Protein AF-I3N1M5-F1 (afdb_monomer_lite)

InterPro domains:
  IPR038935 Uncharacterized protein C5orf52 [PF17666] (18-156)
  IPR038935 Uncharacterized protein C5orf52 [PTHR35666] (17-158)

Radius of gyration: 42.89 Å; chains: 1; bounding box: 91×59×120 Å

pLDDT: mean 70.36, std 23.84, range [30.25, 98.75]

Sequence (159 aa):
MVSIPASFPSSVEDETARPTRPSVTWDLDLYKDYKSSSKATASSGHGDRQETGHGVQPKVYFLRPRTSQPSVFFSLMDSSEAALSKFLPKSHLSRVIIRDNLSVQRIYETEVKASDKTKKKMSHLYDHLKKKFLTDQLRKLGRWRQESMNIQQYLDKIR

Secondary structure (DSSP, 8-state):
--PPP---------S---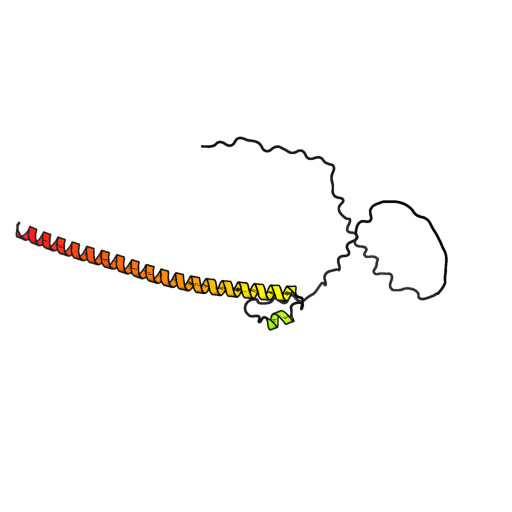--PPP-----GGGS-SSS-------------------------PPPP-S--------TTS--HHHHHHHS---HHHHHHHHHHHHHHHHHHHHHHHHHHHHHHHHHHHHHHHHHHHHHHHHHHHHHHHHHHHHHHHHHHH-

Foldseek 3Di:
DDDDDDDDDDDDDDDDDDDDDPDDDDPPPPPPPPDDDDDDDDDDDDDDDDDDDDDPDDDDDDDDPPDDDPPDPDPPPDDDPVRVCVVDPVDPVVVVVVVVVVVVVVVVVVVVVVVVVVVVVVVVVVVVVVVVVVVVVVVVVVVVVVVVVVVVVVVVVVD

Organism: Ictidomys tridecemlineatus (NCBI:txid43179)

Structure (mmCIF, N/CA/C/O backbone):
data_AF-I3N1M5-F1
#
_entry.id   AF-I3N1M5-F1
#
loop_
_atom_site.group_PDB
_atom_site.id
_atom_site.type_symbol
_atom_site.label_atom_id
_atom_site.label_alt_id
_atom_site.label_comp_id
_atom_site.label_asym_id
_atom_site.label_entity_id
_atom_site.label_seq_id
_atom_site.pdbx_PDB_ins_code
_atom_site.Cartn_x
_atom_site.Cartn_y
_atom_site.Cartn_z
_atom_site.occupancy
_atom_site.B_iso_or_equiv
_atom_site.auth_seq_id
_atom_site.auth_comp_id
_atom_site.auth_asym_id
_atom_site.auth_atom_id
_atom_site.pdbx_PDB_model_num
ATOM 1 N N . MET A 1 1 ? 12.509 42.302 10.930 1.00 41.56 1 MET A N 1
ATOM 2 C CA . MET A 1 1 ? 13.035 42.431 12.305 1.00 41.56 1 MET A CA 1
ATOM 3 C C . MET A 1 1 ? 12.011 43.207 13.105 1.00 41.56 1 MET A C 1
ATOM 5 O O . MET A 1 1 ? 11.816 44.379 12.822 1.00 41.56 1 MET A O 1
ATOM 9 N N . VAL A 1 2 ? 11.290 42.538 14.001 1.00 39.41 2 VAL A N 1
ATOM 10 C CA . VAL A 1 2 ? 10.304 43.175 14.883 1.00 39.41 2 VAL A CA 1
ATOM 11 C C . VAL A 1 2 ? 10.828 43.014 16.303 1.00 39.41 2 VAL A C 1
ATOM 13 O O . VAL A 1 2 ? 10.936 41.896 16.799 1.00 39.41 2 VAL A O 1
ATOM 16 N N . SER A 1 3 ? 11.229 44.135 16.897 1.00 37.72 3 SER A N 1
ATOM 17 C CA . SER A 1 3 ? 11.642 44.248 18.293 1.00 37.72 3 SER A CA 1
ATOM 18 C C . SER A 1 3 ? 10.399 44.345 19.174 1.00 37.72 3 SER A C 1
ATOM 20 O O . SER A 1 3 ? 9.538 45.184 18.925 1.00 37.72 3 SER A O 1
ATOM 22 N N . ILE A 1 4 ? 10.315 43.507 20.205 1.00 42.59 4 ILE A N 1
ATOM 23 C CA . ILE A 1 4 ? 9.280 43.569 21.244 1.00 42.59 4 ILE A CA 1
ATOM 24 C C . ILE A 1 4 ? 9.911 44.233 22.476 1.00 42.59 4 ILE A C 1
ATOM 26 O O . ILE A 1 4 ? 10.871 43.671 23.009 1.00 42.59 4 ILE A O 1
ATOM 30 N N . PRO A 1 5 ? 9.424 45.393 22.952 1.00 47.28 5 PRO A N 1
ATOM 31 C CA . PRO A 1 5 ? 9.839 45.929 24.235 1.00 47.28 5 PRO A CA 1
ATOM 32 C C . PRO A 1 5 ? 8.882 45.522 25.368 1.00 47.28 5 PRO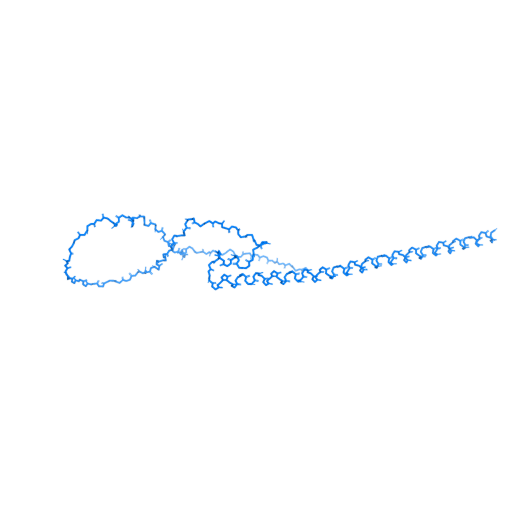 A C 1
ATOM 34 O O . PRO A 1 5 ? 7.678 45.728 25.291 1.00 47.28 5 PRO A O 1
ATOM 37 N N . ALA A 1 6 ? 9.516 45.015 26.426 1.00 36.69 6 ALA A N 1
ATOM 38 C CA . ALA A 1 6 ? 9.351 45.361 27.839 1.00 36.69 6 ALA A CA 1
ATOM 39 C C . ALA A 1 6 ? 8.071 45.028 28.640 1.00 36.69 6 ALA A C 1
ATOM 41 O O . ALA A 1 6 ? 6.942 45.343 28.286 1.00 36.69 6 ALA A O 1
ATOM 42 N N . SER A 1 7 ? 8.390 44.579 29.860 1.00 41.38 7 SER A N 1
ATOM 43 C CA . SER A 1 7 ? 7.702 44.797 31.136 1.00 41.38 7 SER A CA 1
ATOM 44 C C . SER A 1 7 ? 6.549 43.874 31.518 1.00 41.38 7 SER A C 1
ATOM 46 O O . SER A 1 7 ? 5.406 44.021 31.102 1.00 41.38 7 SER A O 1
ATOM 48 N N . PHE A 1 8 ? 6.873 42.989 32.463 1.00 42.59 8 PHE A N 1
ATOM 49 C CA . PHE A 1 8 ? 5.927 42.394 33.396 1.00 42.59 8 PHE A CA 1
ATOM 50 C C . PHE A 1 8 ? 5.457 43.459 34.400 1.00 42.59 8 PHE A C 1
ATOM 52 O O . PHE A 1 8 ? 6.303 44.068 35.060 1.00 42.59 8 PHE A O 1
ATOM 59 N N . PRO A 1 9 ? 4.145 43.679 34.576 1.00 41.94 9 PRO A N 1
ATOM 60 C CA . PRO A 1 9 ? 3.650 44.402 35.733 1.00 41.94 9 PRO A CA 1
ATOM 61 C C . PRO A 1 9 ? 3.662 43.486 36.966 1.00 41.94 9 PRO A C 1
ATOM 63 O O . PRO A 1 9 ? 3.021 42.438 37.007 1.00 41.94 9 PRO A O 1
ATOM 66 N N . SER A 1 10 ? 4.418 43.919 37.974 1.00 40.28 10 SER A N 1
ATOM 67 C CA . SER A 1 10 ? 4.340 43.473 39.365 1.00 40.28 10 SER A CA 1
ATOM 68 C C . SER A 1 10 ? 2.949 43.800 39.915 1.00 40.28 10 SER A C 1
ATOM 70 O O . SER A 1 10 ? 2.689 44.955 40.253 1.00 40.28 10 SER A O 1
ATOM 72 N N . SER A 1 11 ? 2.065 42.803 40.003 1.00 36.88 11 SER A N 1
ATOM 73 C CA . SER A 1 11 ? 0.787 42.952 40.705 1.00 36.88 11 SER A CA 1
ATOM 74 C C . SER A 1 11 ? 0.988 42.676 42.191 1.00 36.88 11 SER A C 1
ATOM 76 O O . SER A 1 11 ? 1.328 41.565 42.598 1.00 36.88 11 SER A O 1
ATOM 78 N N . VAL A 1 12 ? 0.821 43.731 42.981 1.00 43.78 12 VAL A N 1
ATOM 79 C CA . VAL A 1 12 ? 0.681 43.690 44.432 1.00 43.78 12 VAL A CA 1
ATOM 80 C C . VAL A 1 12 ? -0.773 43.309 44.698 1.00 43.78 12 VAL A C 1
ATOM 82 O O . VAL A 1 12 ? -1.658 44.118 44.444 1.00 43.78 12 VAL A O 1
ATOM 85 N N . GLU A 1 13 ? -1.031 42.093 45.176 1.00 40.38 13 GLU A N 1
ATOM 86 C CA . GLU A 1 13 ? -2.370 41.683 45.616 1.00 40.38 13 GLU A CA 1
ATOM 87 C C . GLU A 1 13 ? -2.354 41.343 47.110 1.00 40.38 13 GLU A C 1
ATOM 89 O O . GLU A 1 13 ? -1.957 40.264 47.543 1.00 40.38 13 GLU A O 1
ATOM 94 N N . ASP A 1 14 ? -2.683 42.385 47.871 1.00 36.66 14 ASP A N 1
ATOM 95 C CA . ASP A 1 14 ? -3.708 42.448 48.916 1.00 36.66 14 ASP A CA 1
ATOM 96 C C . ASP A 1 14 ? -3.917 41.209 49.816 1.00 36.66 14 ASP A C 1
ATOM 98 O O . ASP A 1 14 ? -4.587 40.227 49.479 1.00 36.66 14 ASP A O 1
ATOM 102 N N . GLU A 1 15 ? -3.388 41.299 51.039 1.00 41.00 15 GLU A N 1
ATOM 103 C CA . GLU A 1 15 ? -3.698 40.402 52.152 1.00 41.00 15 GLU A CA 1
ATOM 104 C C . GLU A 1 15 ? -5.126 40.650 52.676 1.00 41.00 15 GLU A C 1
ATOM 106 O O . GLU A 1 15 ? -5.298 41.263 53.723 1.00 41.00 15 GLU A O 1
ATOM 111 N N . THR A 1 16 ? -6.18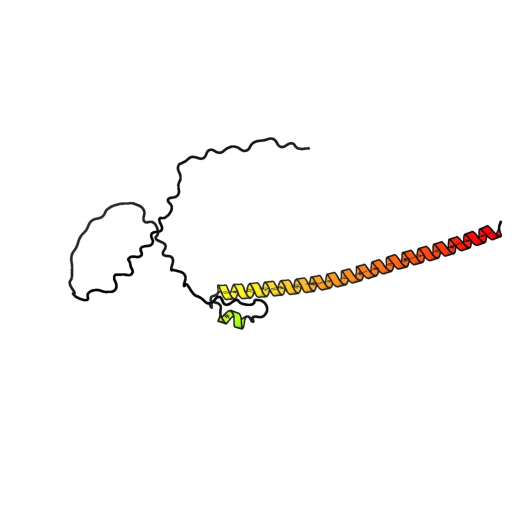6 40.187 52.005 1.00 47.41 16 THR A N 1
ATOM 112 C CA . THR A 1 16 ? -7.524 40.093 52.648 1.00 47.41 16 THR A CA 1
ATOM 113 C C . THR A 1 16 ? -8.506 39.137 51.956 1.00 47.41 16 THR A C 1
ATOM 115 O O . THR A 1 16 ? -9.677 39.440 51.774 1.00 47.41 16 THR A O 1
ATOM 118 N N . ALA A 1 17 ? -8.090 37.913 51.622 1.00 49.41 17 ALA A N 1
ATOM 119 C CA . ALA A 1 17 ? -9.047 36.842 51.302 1.00 49.41 17 ALA A CA 1
ATOM 120 C C . ALA A 1 17 ? -8.449 35.446 51.526 1.00 49.41 17 ALA A C 1
ATOM 122 O O . ALA A 1 17 ? -8.133 34.722 50.583 1.00 49.41 17 ALA A O 1
ATOM 123 N N . ARG A 1 18 ? -8.282 35.024 52.787 1.00 47.09 18 ARG A N 1
ATOM 124 C CA . ARG A 1 18 ? -7.987 33.610 53.074 1.00 47.09 18 ARG A CA 1
ATOM 125 C C . ARG A 1 18 ? -9.291 32.803 53.030 1.00 47.09 18 ARG A C 1
ATOM 127 O O . ARG A 1 18 ? -10.166 33.070 53.852 1.00 47.09 18 ARG A O 1
ATOM 134 N N . PRO A 1 19 ? -9.435 31.789 52.157 1.00 46.38 19 PRO A N 1
ATOM 135 C CA . PRO A 1 19 ? 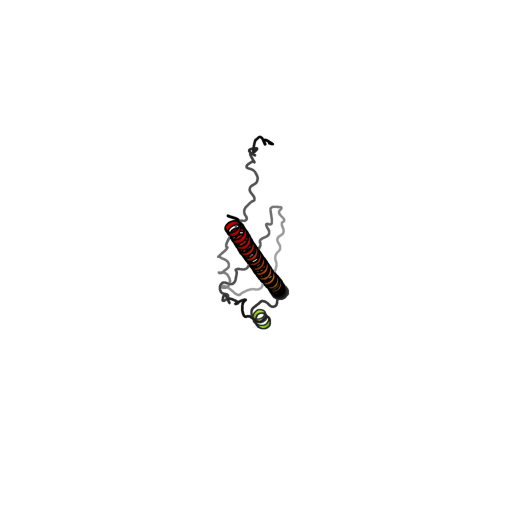-10.517 30.827 52.302 1.00 46.38 19 PRO A CA 1
ATOM 136 C C . PRO A 1 19 ? -10.326 30.067 53.621 1.00 46.38 19 PRO A C 1
ATOM 138 O O . PRO A 1 19 ? -9.266 29.487 53.876 1.00 46.38 19 PRO A O 1
ATOM 141 N N . THR A 1 20 ? -11.344 30.090 54.482 1.00 52.31 20 THR A N 1
ATOM 142 C CA . THR A 1 20 ? -11.359 29.349 55.746 1.00 52.31 20 THR A CA 1
ATOM 143 C C . THR A 1 20 ? -11.236 27.858 55.444 1.00 52.31 20 THR A C 1
ATOM 145 O O . THR A 1 20 ? -12.167 27.221 54.951 1.00 52.31 20 THR A O 1
ATOM 148 N N . ARG A 1 21 ? -10.052 27.301 55.704 1.00 48.22 21 ARG A N 1
ATOM 149 C CA . ARG A 1 21 ? -9.763 25.874 55.552 1.00 48.22 21 ARG A CA 1
ATOM 150 C C . ARG A 1 21 ? -10.740 25.090 56.442 1.00 48.22 21 ARG A C 1
ATOM 152 O O . ARG A 1 21 ? -10.769 25.364 57.642 1.00 48.22 21 ARG A O 1
ATOM 159 N N . PRO A 1 22 ? -11.530 24.138 55.913 1.00 51.28 22 PRO A N 1
ATOM 160 C CA . PRO A 1 22 ? -12.377 23.307 56.756 1.00 51.28 22 PRO A CA 1
ATOM 161 C C . PRO A 1 22 ? -11.482 22.520 57.717 1.00 51.28 22 PRO A C 1
ATOM 163 O O . PRO A 1 22 ? -10.556 21.820 57.296 1.00 51.28 22 PRO A O 1
ATOM 166 N N . SER A 1 23 ? -11.718 22.688 59.015 1.00 47.25 23 SER A N 1
ATOM 167 C CA . SER A 1 23 ? -11.049 21.924 60.059 1.00 47.25 23 SER A CA 1
ATOM 168 C C . SER A 1 23 ? -11.527 20.475 59.980 1.00 47.25 23 SER A C 1
ATOM 170 O O . SER A 1 23 ? -12.704 20.169 60.146 1.00 47.25 23 SER A O 1
ATOM 172 N N . VAL A 1 24 ? -10.601 19.566 59.680 1.00 46.50 24 VAL A N 1
ATOM 173 C CA . VAL A 1 24 ? -10.854 18.124 59.708 1.00 46.50 24 VAL A CA 1
ATOM 174 C C . VAL A 1 24 ? -10.589 17.651 61.131 1.00 46.50 24 VAL A C 1
ATOM 176 O O . VAL A 1 24 ? -9.433 17.509 61.528 1.00 46.50 24 VAL A O 1
ATOM 179 N N . THR A 1 25 ? -11.646 17.441 61.912 1.00 51.88 25 THR A N 1
ATOM 180 C CA . THR A 1 25 ? -11.553 16.803 63.228 1.00 51.88 25 THR A CA 1
ATOM 181 C C . THR A 1 25 ? -11.867 15.316 63.099 1.00 51.88 25 THR A C 1
ATOM 183 O O . THR A 1 25 ? -12.902 14.920 62.562 1.00 51.88 25 THR A O 1
ATOM 186 N N . TRP A 1 26 ? -10.943 14.479 63.568 1.00 50.62 26 TRP A N 1
ATOM 187 C CA . TRP A 1 26 ? -11.158 13.046 63.729 1.00 50.62 26 TRP A CA 1
ATOM 188 C C . TRP A 1 26 ? -11.667 12.808 65.151 1.00 50.62 26 TRP A C 1
ATOM 190 O O . TRP A 1 26 ? -10.860 12.687 66.068 1.00 50.62 26 TRP A O 1
ATOM 200 N N . ASP A 1 27 ? -12.984 12.759 65.347 1.00 51.41 27 ASP A N 1
ATOM 201 C CA . ASP A 1 27 ? -13.537 12.342 66.640 1.00 51.41 27 ASP A CA 1
ATOM 202 C C . ASP A 1 27 ? -13.376 10.822 66.776 1.00 51.41 27 ASP A C 1
ATOM 204 O O . ASP A 1 27 ? -14.122 10.032 66.193 1.00 51.41 27 ASP A O 1
ATOM 208 N N . LEU A 1 28 ? -12.344 10.412 67.516 1.00 51.91 28 LEU A N 1
ATOM 209 C CA . LEU A 1 28 ? -12.041 9.012 67.835 1.00 51.91 28 LEU A CA 1
ATOM 210 C C . LEU A 1 28 ? -12.894 8.467 68.998 1.00 51.91 28 LEU A C 1
ATOM 212 O O . LEU A 1 28 ? -12.831 7.272 69.290 1.00 51.91 28 LEU A O 1
ATOM 216 N N . ASP A 1 29 ? -13.727 9.302 69.623 1.00 50.38 29 ASP A N 1
ATOM 217 C CA . ASP A 1 29 ? -14.430 8.962 70.868 1.00 50.38 29 ASP A CA 1
ATOM 218 C C . ASP A 1 29 ? -15.797 8.285 70.674 1.00 50.38 29 ASP A C 1
ATOM 220 O O . ASP A 1 29 ? -16.354 7.732 71.620 1.00 50.38 29 ASP A O 1
ATOM 224 N N . LEU A 1 30 ? -16.314 8.182 69.442 1.00 48.62 30 LEU A N 1
ATOM 225 C CA . LEU A 1 30 ? -17.603 7.514 69.182 1.00 48.62 30 LEU A CA 1
ATOM 226 C C . LEU A 1 30 ? -17.573 5.975 69.291 1.00 48.62 30 LEU A C 1
ATOM 228 O O . LEU A 1 30 ? -18.592 5.318 69.081 1.00 48.62 30 LEU A O 1
ATOM 232 N N . TYR A 1 31 ? -16.429 5.371 69.624 1.00 45.75 31 TYR A N 1
ATOM 233 C CA . TYR A 1 31 ? -16.304 3.913 69.749 1.00 45.75 31 TYR A CA 1
ATOM 234 C C . TYR A 1 31 ? -16.681 3.369 71.143 1.00 45.75 31 TYR A C 1
ATOM 236 O O . TYR A 1 31 ? -16.697 2.153 71.336 1.00 45.75 31 TYR A O 1
ATOM 244 N N . LYS A 1 32 ? -16.979 4.219 72.135 1.00 44.00 32 LYS A N 1
ATOM 245 C CA . LYS A 1 32 ? -17.125 3.779 73.539 1.00 44.00 32 LYS A CA 1
ATOM 246 C C . LYS A 1 32 ? -18.559 3.633 74.066 1.00 44.00 32 LYS A C 1
ATOM 248 O O . LYS A 1 32 ? -18.717 2.991 75.101 1.00 44.00 32 LYS A O 1
ATOM 253 N N . ASP A 1 33 ? -19.593 4.071 73.347 1.00 44.84 33 ASP A N 1
ATOM 254 C CA . ASP A 1 33 ? -20.950 4.155 73.927 1.00 44.84 33 ASP A CA 1
ATOM 255 C C . ASP A 1 33 ? -21.908 2.994 73.609 1.00 44.84 33 ASP A C 1
ATOM 257 O O . ASP A 1 33 ? -23.086 3.048 73.949 1.00 44.84 33 ASP A O 1
ATOM 261 N N . TYR A 1 34 ? -21.435 1.875 73.051 1.00 44.69 34 TYR A N 1
ATOM 262 C CA . TYR A 1 34 ? -22.282 0.681 72.877 1.00 44.69 34 TYR A CA 1
ATOM 263 C C . TYR A 1 34 ? -22.167 -0.322 74.035 1.00 44.69 34 TYR A C 1
ATOM 265 O O . TYR A 1 34 ? -22.236 -1.530 73.820 1.00 44.69 34 TYR A O 1
ATOM 273 N N . LYS A 1 35 ? -21.966 0.119 75.284 1.00 43.72 35 LYS A N 1
ATOM 274 C CA . LYS A 1 35 ? -22.021 -0.832 76.408 1.00 43.72 35 LYS A CA 1
ATOM 275 C C . LYS A 1 35 ? -22.309 -0.209 77.776 1.00 43.72 35 LYS A C 1
ATOM 277 O O . LYS A 1 35 ? -21.488 -0.320 78.676 1.00 43.72 35 LYS A O 1
ATOM 282 N N . SER A 1 36 ? -23.500 0.359 77.979 1.00 37.00 36 SER A N 1
ATOM 283 C CA . SER A 1 36 ? -24.116 0.334 79.316 1.00 37.00 36 SER A CA 1
ATOM 284 C C . SER A 1 36 ? -25.613 0.661 79.317 1.00 37.00 36 SER A C 1
ATOM 286 O O . SER A 1 36 ? -26.042 1.670 78.775 1.00 37.00 36 SER A O 1
ATOM 288 N N . SER A 1 37 ? -26.357 -0.177 80.040 1.00 35.22 37 SER A N 1
ATOM 289 C CA . SER A 1 37 ? -27.634 0.101 80.708 1.00 35.22 37 SER A CA 1
ATOM 290 C C . SER A 1 37 ? -28.926 0.193 79.882 1.00 35.22 37 SER A C 1
ATOM 292 O O . SER A 1 37 ? -29.420 1.248 79.498 1.00 35.22 37 SER A O 1
ATOM 294 N N . SER A 1 38 ? -29.566 -0.966 79.749 1.00 41.94 38 SER A N 1
ATOM 295 C CA . SER A 1 38 ? -31.019 -1.113 79.685 1.00 41.94 38 SER A CA 1
ATOM 296 C C . SER A 1 38 ? -31.679 -0.637 80.990 1.00 41.94 38 SER A C 1
ATOM 298 O O . SER A 1 38 ? -31.374 -1.233 82.024 1.00 41.94 38 SER A O 1
ATOM 300 N N . LYS A 1 39 ? -32.602 0.345 80.943 1.00 37.44 39 LYS A N 1
ATOM 301 C CA . LYS A 1 39 ? -33.918 0.367 81.643 1.00 37.44 39 LYS A CA 1
ATOM 302 C C . LYS A 1 39 ? -34.611 1.748 81.566 1.00 37.44 39 LYS A C 1
ATOM 304 O O . LYS A 1 39 ? -33.976 2.768 81.785 1.00 37.44 39 LYS A O 1
ATOM 309 N N . ALA A 1 40 ? -35.941 1.683 81.412 1.00 31.56 40 ALA A N 1
ATOM 310 C CA . ALA A 1 40 ? -36.998 2.644 81.778 1.00 31.56 40 ALA A CA 1
ATOM 311 C C . ALA A 1 40 ? -37.614 3.547 80.685 1.00 31.56 40 ALA A C 1
ATOM 313 O O . ALA A 1 40 ? -37.064 4.554 80.257 1.00 31.56 40 ALA A O 1
ATOM 314 N N . THR A 1 41 ? -38.853 3.185 80.348 1.00 36.69 41 THR A N 1
ATOM 315 C CA . THR A 1 41 ? -39.973 4.015 79.886 1.00 36.69 41 THR A CA 1
ATOM 316 C C . THR A 1 41 ? -40.205 5.239 80.782 1.00 36.69 41 THR A C 1
ATOM 318 O O . THR A 1 41 ? -40.323 5.054 81.990 1.00 36.69 41 THR A O 1
ATOM 321 N N . ALA A 1 42 ? -40.377 6.439 80.211 1.00 30.25 42 ALA A N 1
ATOM 322 C CA . ALA A 1 42 ? -41.300 7.481 80.691 1.00 30.25 42 ALA A CA 1
ATOM 323 C C . ALA A 1 42 ? -41.326 8.698 79.744 1.00 30.25 42 ALA A C 1
ATOM 325 O O . ALA A 1 42 ? -40.387 8.985 79.013 1.00 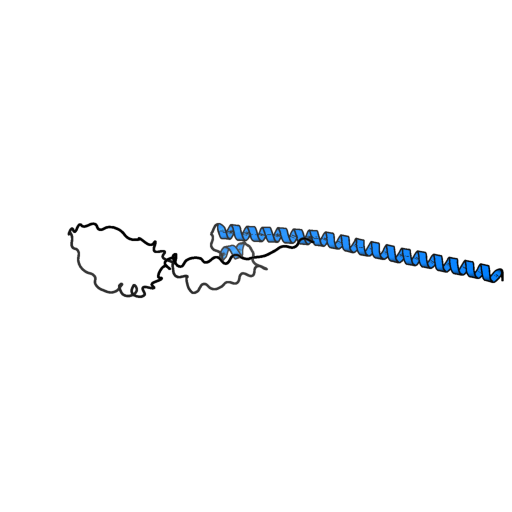30.25 42 ALA A O 1
ATOM 326 N N . SER A 1 43 ? -42.468 9.368 79.774 1.00 33.81 43 SER A N 1
ATOM 327 C CA . SER A 1 43 ? -43.003 10.426 78.923 1.00 33.81 43 SER A CA 1
ATOM 328 C C . SER A 1 43 ? -42.571 11.863 79.263 1.00 33.81 43 SER A C 1
ATOM 330 O O . SER A 1 43 ? -42.314 12.154 80.423 1.00 33.81 43 SER A O 1
ATOM 332 N N . SER A 1 44 ? -42.776 12.757 78.280 1.00 34.66 44 SER A N 1
ATOM 333 C CA . SER A 1 44 ? -43.251 14.158 78.390 1.00 34.66 44 SER A CA 1
ATOM 334 C C . SER A 1 44 ? -42.334 15.246 78.976 1.00 34.66 44 SER A C 1
ATOM 336 O O . SER A 1 44 ? -41.875 15.144 80.107 1.00 34.66 44 SER A O 1
ATOM 338 N N . GLY A 1 45 ? -42.226 16.380 78.262 1.00 30.52 45 GLY A N 1
ATOM 339 C CA . GLY A 1 45 ? -41.884 17.677 78.864 1.00 30.52 45 GLY A CA 1
ATOM 340 C C . GLY A 1 45 ? -41.252 18.713 77.926 1.00 30.52 45 GLY A C 1
ATOM 341 O O . GLY A 1 45 ? -40.113 18.556 77.519 1.00 30.52 45 GLY A O 1
ATOM 342 N N . HIS A 1 46 ? -42.009 19.771 77.629 1.00 37.69 46 HIS A N 1
ATOM 343 C CA . HIS A 1 46 ? -41.728 20.961 76.808 1.00 37.69 46 HIS A CA 1
ATOM 344 C C . HIS A 1 46 ? -40.446 21.770 77.110 1.00 37.69 46 HIS A C 1
ATOM 346 O O . HIS A 1 46 ? -39.990 21.821 78.248 1.00 37.69 46 HIS A O 1
ATOM 352 N N . GLY A 1 47 ? -39.984 22.550 76.117 1.00 30.95 47 GLY A N 1
ATOM 353 C CA . GLY A 1 47 ? -39.083 23.693 76.321 1.00 30.95 47 GLY A CA 1
ATOM 354 C C . GLY A 1 47 ? -38.715 24.439 75.031 1.00 30.95 47 GLY A C 1
ATOM 355 O O . GLY A 1 47 ? -37.808 24.031 74.320 1.00 30.95 47 GLY A O 1
ATOM 356 N N . ASP A 1 48 ? -39.456 25.509 74.751 1.00 44.78 48 ASP A N 1
ATOM 357 C CA . ASP A 1 48 ? -39.282 26.521 73.697 1.00 44.78 48 ASP A CA 1
ATOM 358 C C . ASP A 1 48 ? -37.963 27.324 73.818 1.00 44.78 48 ASP A C 1
ATOM 360 O O . ASP A 1 48 ? -37.456 27.459 74.934 1.00 44.78 48 ASP A O 1
ATOM 364 N N . ARG A 1 49 ? -37.464 27.868 72.683 1.00 34.78 49 ARG A N 1
ATOM 365 C CA . ARG A 1 49 ? -36.748 29.165 72.511 1.00 34.78 49 ARG A CA 1
ATOM 366 C C . ARG A 1 49 ? -35.771 29.172 71.312 1.00 34.78 49 ARG A C 1
ATOM 368 O O . ARG A 1 49 ? -34.746 28.496 71.312 1.00 34.78 49 ARG A O 1
ATOM 375 N N . GLN A 1 50 ? -36.098 29.985 70.301 1.00 48.31 50 GLN A N 1
ATOM 376 C CA . GLN A 1 50 ? -35.271 30.340 69.129 1.00 48.31 50 GLN A CA 1
ATOM 377 C C . GLN A 1 50 ? -33.982 31.081 69.523 1.00 48.31 50 GLN A C 1
ATOM 379 O O . GLN A 1 50 ? -34.064 31.926 70.405 1.00 48.31 50 GLN A O 1
ATOM 384 N N . GLU A 1 51 ? -32.870 30.893 68.789 1.00 33.72 51 GLU A N 1
ATOM 385 C CA . GLU A 1 51 ? -31.895 31.967 68.509 1.00 33.72 51 GLU A CA 1
ATOM 386 C C . GLU A 1 51 ? -31.148 31.792 67.165 1.00 33.72 51 GLU A C 1
ATOM 388 O O . GLU A 1 51 ? -30.975 30.703 66.621 1.00 33.72 51 GLU A O 1
ATOM 393 N N . THR A 1 52 ? -30.778 32.955 66.640 1.00 38.25 52 THR A N 1
ATOM 394 C CA . THR A 1 52 ? -30.375 33.383 65.299 1.00 38.25 52 THR A CA 1
ATOM 395 C C . THR A 1 52 ? -28.923 33.064 64.902 1.00 38.25 52 THR A C 1
ATOM 397 O O . THR A 1 52 ? -27.996 33.380 65.636 1.00 38.25 52 THR A O 1
ATOM 400 N N . GLY A 1 53 ? -28.726 32.639 63.645 1.00 43.75 53 GLY A N 1
ATOM 401 C CA . GLY A 1 53 ? -27.553 32.980 62.820 1.00 43.75 53 GLY A CA 1
ATOM 402 C C . GLY A 1 53 ? -26.251 32.186 63.024 1.00 43.75 53 GLY A C 1
ATOM 403 O O . GLY A 1 53 ? -25.922 31.769 64.124 1.00 43.75 53 GLY A O 1
ATOM 404 N N . HIS A 1 54 ? -25.460 32.128 61.942 1.00 44.59 54 HIS A N 1
ATOM 405 C CA . HIS A 1 54 ? -24.075 31.628 61.794 1.00 44.59 54 HIS A CA 1
ATOM 406 C C . HIS A 1 54 ? -23.915 30.189 61.256 1.00 44.59 54 HIS A C 1
ATOM 408 O O . HIS A 1 54 ? -23.793 29.215 61.986 1.00 44.59 54 HIS A O 1
ATOM 414 N N . GLY A 1 55 ? -23.829 30.100 59.920 1.00 48.97 55 GLY A N 1
ATOM 415 C CA . GLY A 1 55 ? -22.907 29.203 59.209 1.00 48.97 55 GLY A CA 1
ATOM 416 C C . GLY A 1 55 ? -23.063 27.698 59.428 1.00 48.97 55 GLY A C 1
ATOM 417 O O . GLY A 1 55 ? -22.168 27.063 59.977 1.00 48.97 55 GLY A O 1
ATOM 418 N N . VAL A 1 56 ? -24.133 27.090 58.906 1.00 60.50 56 VAL A N 1
ATOM 419 C CA . VAL A 1 56 ? -24.205 25.623 58.792 1.00 60.50 56 VAL A CA 1
ATOM 420 C C . VAL A 1 56 ? -23.278 25.177 57.660 1.00 60.50 56 VAL A C 1
ATOM 422 O O . VAL A 1 56 ? -23.649 25.166 56.488 1.00 60.50 56 VAL A O 1
ATOM 425 N N . GLN A 1 57 ? -22.035 24.847 58.004 1.00 58.88 57 GLN A N 1
ATOM 426 C CA . GLN A 1 57 ? -21.091 24.261 57.059 1.00 58.88 57 GLN A CA 1
ATOM 427 C C . GLN A 1 57 ? -21.558 22.833 56.711 1.00 58.88 57 GLN A C 1
ATOM 429 O O . GLN A 1 57 ? -21.801 22.039 57.626 1.00 58.88 57 GLN A O 1
ATOM 434 N N . PRO A 1 58 ? -21.701 22.465 55.423 1.00 63.12 58 PRO A N 1
ATOM 435 C CA . PRO A 1 58 ? -22.100 21.115 55.045 1.00 63.12 58 PRO A CA 1
ATOM 436 C C . PRO A 1 58 ? -21.027 20.117 55.490 1.00 63.12 58 PRO A C 1
ATOM 438 O O . PRO A 1 58 ? -19.894 20.130 55.007 1.00 63.12 58 PRO A O 1
ATOM 441 N N . LYS A 1 59 ? -21.387 19.246 56.435 1.00 71.44 59 LYS A N 1
ATOM 442 C CA . LYS A 1 59 ? -20.502 18.200 56.951 1.00 71.44 59 LYS A CA 1
ATOM 443 C C . LYS A 1 59 ? -20.564 17.005 55.996 1.00 71.44 59 LYS A C 1
ATOM 445 O O . LYS A 1 59 ? -21.524 16.239 55.999 1.00 71.44 59 LYS A O 1
ATOM 450 N N . VAL A 1 60 ? -19.568 16.889 55.117 1.00 70.12 60 VAL A N 1
ATOM 451 C CA . VAL A 1 60 ? -19.441 15.764 54.178 1.00 70.12 60 VAL A CA 1
ATOM 452 C C . VAL A 1 60 ? -18.774 14.595 54.899 1.00 70.12 60 VAL A C 1
ATOM 454 O O . VAL A 1 60 ? -17.611 14.679 55.290 1.00 70.12 60 VAL A O 1
ATOM 457 N N . TYR A 1 61 ? -19.507 13.497 55.074 1.00 73.31 61 TYR A N 1
ATOM 458 C CA . TYR A 1 61 ? -18.985 12.270 55.674 1.00 73.31 61 TYR A CA 1
ATOM 459 C C . TYR A 1 61 ? -18.400 11.369 54.585 1.00 73.31 61 TYR A C 1
ATOM 461 O O . TYR A 1 61 ? -19.131 10.797 53.777 1.00 73.31 61 TYR A O 1
ATOM 469 N N . PHE A 1 62 ? -17.077 11.217 54.569 1.00 65.38 62 PHE A N 1
ATOM 470 C CA . PHE A 1 62 ? -16.416 10.235 53.714 1.00 65.38 62 PHE A CA 1
ATOM 471 C C . PHE A 1 62 ? -16.350 8.887 54.434 1.00 65.38 62 PHE A C 1
ATOM 473 O O . PHE A 1 62 ? -15.763 8.769 55.510 1.00 65.38 62 PHE A O 1
ATOM 480 N N . LEU A 1 63 ? -16.946 7.854 53.833 1.00 72.81 63 LEU A N 1
ATOM 481 C CA . LEU A 1 63 ? -16.780 6.483 54.308 1.00 72.81 63 LEU A CA 1
ATOM 482 C C . LEU A 1 63 ? -15.307 6.082 54.182 1.00 72.81 63 LEU A C 1
ATOM 484 O O . LEU A 1 63 ? -14.691 6.266 53.131 1.00 72.81 63 LEU A O 1
ATOM 488 N N . ARG A 1 64 ? -14.748 5.505 55.251 1.00 71.56 64 ARG A N 1
ATOM 489 C CA . ARG A 1 64 ? -13.380 4.977 55.255 1.00 71.56 64 ARG A CA 1
ATOM 490 C C . ARG A 1 64 ? -13.238 3.931 54.134 1.00 71.56 64 ARG A C 1
ATOM 492 O O . ARG A 1 64 ? -13.987 2.949 54.149 1.00 71.56 64 ARG A O 1
ATOM 499 N N . PRO A 1 65 ? -12.293 4.092 53.187 1.00 65.62 65 PRO A N 1
ATOM 500 C CA . PRO A 1 65 ? -12.040 3.087 52.161 1.00 65.62 65 PRO A CA 1
ATOM 501 C C . PRO A 1 65 ? -11.724 1.742 52.818 1.00 65.62 65 PRO A C 1
ATOM 503 O O . PRO A 1 65 ? -10.930 1.686 53.761 1.00 65.62 65 PRO A O 1
ATOM 506 N N . ARG A 1 66 ? -12.351 0.657 52.343 1.00 68.75 66 ARG A N 1
ATOM 507 C CA . ARG A 1 66 ? -12.060 -0.699 52.828 1.00 68.75 66 ARG A CA 1
ATOM 508 C C . ARG A 1 66 ? -10.581 -1.000 52.584 1.00 68.75 66 ARG A C 1
ATOM 510 O O . ARG A 1 66 ? -10.155 -1.180 51.448 1.00 68.75 66 ARG A O 1
ATOM 517 N N . THR A 1 67 ? -9.805 -1.046 53.659 1.00 61.34 67 THR A N 1
ATOM 518 C CA . THR A 1 67 ? -8.418 -1.504 53.644 1.00 61.34 67 THR A CA 1
ATOM 519 C C . THR A 1 67 ? -8.431 -3.012 53.423 1.00 61.34 67 THR A C 1
ATOM 521 O O . THR A 1 67 ? -9.029 -3.719 54.229 1.00 61.34 67 THR A O 1
ATOM 524 N N . SER A 1 68 ? -7.775 -3.494 52.366 1.00 63.47 68 SER A N 1
ATOM 525 C CA . SER A 1 68 ? -7.740 -4.897 51.913 1.00 63.47 68 SER A CA 1
ATOM 526 C C . SER A 1 68 ? -8.863 -5.290 50.942 1.00 63.47 68 SER A C 1
ATOM 528 O O . SER A 1 68 ? -9.861 -5.919 51.291 1.00 63.47 68 SER A O 1
ATOM 530 N N . GLN A 1 69 ? -8.670 -4.934 49.673 1.00 61.91 69 GLN A N 1
ATOM 531 C CA . GLN A 1 69 ? -9.135 -5.748 48.550 1.00 61.91 69 GLN A CA 1
ATOM 532 C C . GLN A 1 69 ? -7.875 -6.350 47.907 1.00 61.91 69 GLN A C 1
ATOM 534 O O . GLN A 1 69 ? -6.899 -5.613 47.734 1.00 61.91 69 GLN A O 1
ATOM 539 N N . PRO A 1 70 ? -7.844 -7.650 47.567 1.00 59.75 70 PRO A N 1
ATOM 540 C CA . PRO A 1 70 ? -6.736 -8.222 46.811 1.00 59.75 70 PRO A CA 1
ATOM 541 C C . PRO A 1 70 ? -6.597 -7.479 45.478 1.00 59.75 70 PRO A C 1
ATOM 543 O O . PRO A 1 70 ? -7.558 -7.397 44.713 1.00 59.75 70 PRO A O 1
ATOM 546 N N . SER A 1 71 ? -5.416 -6.925 45.203 1.00 59.66 71 SER A N 1
ATOM 547 C CA . SER A 1 71 ? -5.105 -6.324 43.904 1.00 59.66 71 SER A CA 1
ATOM 548 C C . SER A 1 71 ? -5.006 -7.440 42.867 1.00 59.66 71 SER A C 1
ATOM 550 O O . SER A 1 71 ? -3.955 -8.059 42.706 1.00 59.66 71 SER A O 1
ATOM 552 N N . VAL A 1 72 ? -6.117 -7.744 42.196 1.00 59.69 72 VAL A N 1
ATOM 553 C CA . VAL A 1 72 ? -6.119 -8.679 41.071 1.00 59.69 72 VAL A CA 1
ATOM 554 C C . VAL A 1 72 ? -5.561 -7.921 39.873 1.00 59.69 72 VAL A C 1
ATOM 556 O O . VAL A 1 72 ? -6.230 -7.069 39.292 1.00 59.69 72 VAL A O 1
ATOM 559 N N . PHE A 1 73 ? -4.300 -8.178 39.538 1.00 56.69 73 PHE A N 1
ATOM 560 C CA . PHE A 1 73 ? -3.704 -7.648 38.319 1.00 56.69 73 PHE A CA 1
ATOM 561 C C . PHE A 1 73 ? -4.367 -8.336 37.124 1.00 56.69 73 PHE A C 1
ATOM 563 O O . PHE A 1 73 ? -4.108 -9.503 36.836 1.00 56.69 73 PHE A O 1
ATOM 570 N N . PHE A 1 74 ? -5.263 -7.624 36.443 1.00 54.97 74 PHE A N 1
ATOM 571 C CA . PHE A 1 74 ? -5.844 -8.096 35.193 1.00 54.97 74 PHE A CA 1
ATOM 572 C C . PHE A 1 74 ? -4.795 -7.956 34.096 1.00 54.97 74 PHE A C 1
ATOM 574 O O . PHE A 1 74 ? -4.474 -6.846 33.673 1.00 54.97 74 PHE A O 1
ATOM 581 N N . SER A 1 75 ? -4.246 -9.082 33.640 1.00 56.16 75 SER A N 1
ATOM 582 C CA . SER A 1 75 ? -3.465 -9.085 32.408 1.00 56.16 75 SER A CA 1
ATOM 583 C C . SER A 1 75 ? -4.403 -8.743 31.252 1.00 56.16 75 SER A C 1
ATOM 585 O O . SER A 1 75 ? -5.275 -9.529 30.870 1.00 56.16 75 SER A O 1
ATOM 587 N N . LEU A 1 76 ? -4.227 -7.539 30.712 1.00 59.19 76 LEU A N 1
ATOM 588 C CA . LEU A 1 76 ? -4.942 -7.033 29.541 1.00 59.19 76 LEU A CA 1
ATOM 589 C C . LEU A 1 76 ? -4.677 -7.896 28.294 1.00 59.19 76 LEU A C 1
ATOM 591 O O . LEU A 1 76 ? -5.450 -7.866 27.347 1.00 59.19 76 LEU A O 1
ATOM 595 N N . MET A 1 77 ? -3.586 -8.668 28.296 1.00 57.44 77 MET A N 1
ATOM 596 C CA . MET A 1 77 ? -3.085 -9.349 27.104 1.00 57.44 77 MET A CA 1
ATOM 597 C C . MET A 1 77 ? -3.777 -10.679 26.791 1.00 57.44 77 MET A C 1
ATOM 599 O O . MET A 1 77 ? -3.563 -11.189 25.698 1.00 57.44 77 MET A O 1
ATOM 603 N N . ASP A 1 78 ? -4.591 -11.237 27.699 1.00 56.03 78 ASP A N 1
ATOM 604 C CA . ASP A 1 78 ? -5.167 -12.581 27.488 1.00 56.03 78 ASP A CA 1
ATOM 605 C C . ASP A 1 78 ? -6.501 -12.846 28.222 1.00 56.03 78 ASP A C 1
ATOM 607 O O . ASP A 1 78 ? -6.897 -13.985 28.471 1.00 56.03 78 ASP A O 1
ATOM 611 N N . SER A 1 79 ? -7.215 -11.795 28.634 1.00 59.03 79 SER A N 1
ATOM 612 C CA . SER A 1 79 ? -8.474 -11.945 29.372 1.00 59.03 79 SER A CA 1
ATOM 613 C C . SER A 1 79 ? -9.693 -11.792 28.457 1.00 59.03 79 SER A C 1
ATOM 615 O O . SER A 1 79 ? -9.926 -10.748 27.853 1.00 59.03 79 SER A O 1
ATOM 617 N N . SER A 1 80 ? -10.513 -12.845 28.367 1.00 68.50 80 SER A N 1
ATOM 618 C CA . SER A 1 80 ? -11.809 -12.771 27.681 1.00 68.50 80 SER A CA 1
ATOM 619 C C . SER A 1 80 ? -12.764 -11.817 28.418 1.00 68.50 80 SER A C 1
ATOM 621 O O . SER A 1 80 ? -12.773 -11.769 29.651 1.00 68.50 80 SER A O 1
ATOM 623 N N . GLU A 1 81 ? -13.613 -11.082 27.685 1.00 68.69 81 GLU A N 1
ATOM 624 C CA . GLU A 1 81 ? -14.635 -10.169 28.248 1.00 68.69 81 GLU A CA 1
ATOM 625 C C . GLU A 1 81 ? -15.454 -10.853 29.356 1.00 68.69 81 GLU A C 1
ATOM 627 O O . GLU A 1 81 ? -15.717 -10.281 30.418 1.00 68.69 81 GLU A O 1
ATOM 632 N N . ALA A 1 82 ? -15.805 -12.120 29.122 1.00 70.38 82 ALA A N 1
ATOM 633 C CA . ALA A 1 82 ? -16.539 -12.947 30.062 1.00 70.38 82 ALA A CA 1
ATOM 634 C C . ALA A 1 82 ? -15.809 -13.083 31.404 1.00 70.38 82 ALA A C 1
ATOM 636 O O . ALA A 1 82 ? -16.468 -12.990 32.437 1.00 70.38 82 ALA A O 1
ATOM 637 N N . ALA A 1 83 ? -14.482 -13.242 31.408 1.00 73.81 83 ALA A N 1
ATOM 638 C CA . ALA A 1 83 ? -13.677 -13.319 32.623 1.00 73.81 83 ALA A CA 1
ATOM 639 C C . ALA A 1 83 ? -13.597 -11.963 33.342 1.00 73.81 83 ALA A C 1
ATOM 641 O O . ALA A 1 83 ? -13.852 -11.904 34.544 1.00 73.81 83 ALA A O 1
ATOM 642 N N . LEU A 1 84 ? -13.350 -10.863 32.621 1.00 70.94 84 LEU A N 1
ATOM 643 C CA . LEU A 1 84 ? -13.282 -9.514 33.209 1.00 70.94 84 LEU A CA 1
ATOM 644 C C . LEU A 1 84 ? -14.609 -9.099 33.858 1.00 70.94 84 LEU A C 1
ATOM 646 O O . LEU A 1 84 ? -14.626 -8.504 34.937 1.00 70.94 84 LEU A O 1
ATOM 650 N N . SER A 1 85 ? -15.733 -9.494 33.257 1.00 71.94 85 SER A N 1
ATOM 651 C CA . SER A 1 85 ? -17.066 -9.220 33.803 1.00 71.94 85 SER A CA 1
ATOM 652 C C . SER A 1 85 ? -17.337 -9.893 35.158 1.00 71.94 85 SER A C 1
ATOM 654 O O . SER A 1 85 ? -18.224 -9.450 35.891 1.00 71.94 85 SER A O 1
ATOM 656 N N . LYS A 1 86 ? -16.604 -10.965 35.506 1.00 76.56 86 LYS A N 1
ATOM 657 C CA . LYS A 1 86 ? -16.763 -11.668 36.792 1.00 76.56 86 LYS A CA 1
ATOM 658 C C . LYS A 1 86 ? -16.101 -10.930 37.947 1.00 76.56 86 LYS A C 1
ATOM 660 O O . LYS A 1 86 ? -16.564 -11.068 39.075 1.00 76.56 86 LYS A O 1
ATOM 665 N N . PHE A 1 87 ? -15.050 -10.165 37.667 1.00 73.00 87 PHE A N 1
ATOM 666 C CA . PHE A 1 87 ? -14.255 -9.489 38.692 1.00 73.00 87 PHE A CA 1
ATOM 667 C C . PHE A 1 87 ? -14.522 -7.987 38.779 1.00 73.00 87 PHE A C 1
ATOM 669 O O . PHE A 1 87 ? -14.200 -7.361 39.786 1.00 73.00 87 PHE A O 1
ATOM 676 N N . LEU A 1 88 ? -15.122 -7.405 37.742 1.00 76.31 88 LEU A N 1
ATOM 677 C CA . LEU A 1 88 ? -15.510 -6.005 37.739 1.00 76.31 88 LEU A CA 1
ATOM 678 C C . LEU A 1 88 ? -16.927 -5.835 38.305 1.00 76.31 88 LEU A C 1
ATOM 680 O O . LEU A 1 88 ? -17.793 -6.690 38.093 1.00 76.31 88 LEU A O 1
ATOM 684 N N . PRO A 1 89 ? -17.210 -4.720 39.003 1.00 80.94 89 PRO A N 1
ATOM 685 C CA . PRO A 1 89 ? -18.569 -4.395 39.408 1.00 80.94 89 PRO A CA 1
ATOM 686 C C . PRO A 1 89 ? -19.506 -4.457 38.197 1.00 80.94 89 PRO A C 1
ATOM 688 O O . PRO A 1 89 ? -19.185 -3.906 37.143 1.00 80.94 89 PRO A O 1
ATOM 691 N N . LYS A 1 90 ? -20.690 -5.068 38.344 1.00 82.38 90 LYS A N 1
ATOM 692 C CA . LYS A 1 90 ? -21.719 -5.174 37.282 1.00 82.38 90 LYS A CA 1
ATOM 693 C C . LYS A 1 90 ? -22.403 -3.831 36.963 1.00 82.38 90 LYS A C 1
ATOM 695 O O . LYS A 1 90 ? -23.575 -3.790 36.584 1.00 82.38 90 LYS A O 1
ATOM 700 N N . SER A 1 91 ? -21.699 -2.720 37.155 1.00 87.50 91 SER A N 1
ATOM 701 C CA . SER A 1 91 ? -22.188 -1.383 36.858 1.00 87.50 91 SER A CA 1
ATOM 702 C C . SER A 1 91 ? -22.348 -1.184 35.347 1.00 87.50 91 SER A C 1
ATOM 704 O O . SER A 1 91 ? -21.857 -1.946 34.512 1.00 87.50 91 SER A O 1
ATOM 706 N N . HIS A 1 92 ? -23.130 -0.179 34.961 1.00 85.69 92 HIS A N 1
ATOM 707 C CA . HIS A 1 92 ? -23.245 0.199 33.554 1.00 85.69 92 HIS A CA 1
ATOM 708 C C . HIS A 1 92 ? -21.916 0.758 33.022 1.00 85.69 92 HIS A C 1
ATOM 710 O O . HIS A 1 92 ? -21.472 0.365 31.949 1.00 85.69 92 HIS A O 1
ATOM 716 N N . LEU A 1 93 ? -21.241 1.577 33.832 1.00 88.06 93 LEU A N 1
ATOM 717 C CA . LEU A 1 93 ? -19.974 2.209 33.485 1.00 88.06 93 LEU A CA 1
ATOM 718 C C . LEU A 1 93 ? -18.864 1.197 33.157 1.00 88.06 93 LEU A C 1
ATOM 720 O O . LEU A 1 93 ? -18.184 1.361 32.152 1.00 88.06 93 LEU A O 1
ATOM 724 N N . SER A 1 94 ? -18.704 0.128 33.947 1.00 84.31 94 SER A N 1
ATOM 725 C CA . SER A 1 94 ? -17.671 -0.886 33.676 1.00 84.31 94 SER A CA 1
ATOM 726 C C . SER A 1 94 ? -17.875 -1.567 32.319 1.00 84.31 94 SER A C 1
ATOM 728 O O . SER A 1 94 ? -16.917 -1.758 31.579 1.00 84.31 94 SER A O 1
ATOM 730 N N . ARG A 1 95 ? -19.126 -1.870 31.949 1.00 85.00 95 ARG A N 1
ATOM 731 C CA . ARG A 1 95 ? -19.470 -2.469 30.649 1.00 85.00 95 ARG A CA 1
ATOM 732 C C . ARG A 1 95 ? -19.160 -1.544 29.478 1.00 85.00 95 ARG A C 1
ATOM 734 O O . ARG A 1 95 ? -18.645 -2.019 28.470 1.00 85.00 95 ARG A O 1
ATOM 741 N N . VAL A 1 96 ? -19.465 -0.253 29.613 1.00 87.94 96 VAL A N 1
ATOM 742 C CA . VAL A 1 96 ? -19.145 0.754 28.588 1.00 87.94 96 VAL A CA 1
ATOM 743 C C . VAL A 1 96 ? -17.630 0.859 28.416 1.00 87.94 96 VAL A C 1
ATOM 745 O O . VAL A 1 96 ? -17.140 0.671 27.310 1.00 87.94 96 VAL A O 1
ATOM 748 N N . ILE A 1 97 ? -16.881 1.004 29.515 1.00 87.06 97 ILE A N 1
ATOM 749 C CA . ILE A 1 97 ? -15.412 1.105 29.483 1.00 87.06 97 ILE A CA 1
ATOM 750 C C . ILE A 1 97 ? -14.770 -0.113 28.798 1.00 87.06 97 ILE A C 1
ATOM 752 O O . ILE A 1 97 ? -13.885 0.043 27.960 1.00 87.06 97 ILE A O 1
ATOM 756 N N . ILE A 1 98 ? -15.207 -1.334 29.132 1.00 84.75 98 ILE A N 1
ATOM 757 C CA . ILE A 1 98 ? -14.660 -2.560 28.522 1.00 84.75 98 ILE A CA 1
ATOM 758 C C . ILE A 1 98 ? -14.937 -2.589 27.014 1.00 84.75 98 ILE A C 1
ATOM 760 O O . ILE A 1 98 ? -14.042 -2.920 26.233 1.00 84.75 98 ILE A O 1
ATOM 764 N N . ARG A 1 99 ? -16.158 -2.235 26.592 1.00 86.88 99 ARG A N 1
ATOM 765 C CA . ARG A 1 99 ? -16.520 -2.208 25.169 1.00 86.88 99 ARG A CA 1
ATOM 766 C C . ARG A 1 99 ? -15.735 -1.159 24.395 1.00 86.88 99 ARG A C 1
ATOM 768 O O . ARG A 1 99 ? -15.245 -1.472 23.310 1.00 86.88 99 ARG A O 1
ATOM 775 N N . ASP A 1 100 ? -15.589 0.035 24.956 1.00 88.56 100 ASP A N 1
ATOM 776 C CA . ASP A 1 100 ? -14.863 1.126 24.315 1.00 88.56 100 ASP A CA 1
ATOM 777 C C . ASP A 1 100 ? -13.396 0.741 24.114 1.00 88.56 100 ASP A C 1
ATOM 779 O O . ASP A 1 100 ? -12.904 0.811 22.989 1.00 88.56 100 ASP A O 1
ATOM 783 N N . ASN A 1 101 ? -12.732 0.192 25.136 1.00 87.12 101 ASN A N 1
ATOM 784 C CA . ASN A 1 101 ? -11.347 -0.278 25.025 1.00 87.12 101 ASN A CA 1
ATOM 785 C C . ASN A 1 101 ? -11.170 -1.372 23.960 1.00 87.12 101 ASN A C 1
ATOM 787 O O . ASN A 1 101 ? -10.237 -1.307 23.159 1.00 87.12 101 ASN A O 1
ATOM 791 N N . LEU A 1 102 ? -12.084 -2.349 23.901 1.00 85.12 102 LEU A N 1
ATOM 792 C CA . LEU A 1 102 ? -12.045 -3.400 22.880 1.00 85.12 102 LEU A CA 1
ATOM 793 C C . LEU A 1 102 ? -12.242 -2.830 21.469 1.00 85.12 102 LEU A C 1
ATOM 795 O O . LEU A 1 102 ? -11.598 -3.271 20.515 1.00 85.12 102 LEU A O 1
ATOM 799 N N . SER A 1 103 ? -13.140 -1.853 21.324 1.00 87.38 103 SER A N 1
ATOM 800 C CA . SER A 1 103 ? -13.374 -1.187 20.043 1.00 87.38 103 SER A CA 1
ATOM 801 C C . SER A 1 103 ? -12.148 -0.386 19.594 1.00 87.38 103 SER A C 1
ATOM 803 O O . SER A 1 103 ? -11.731 -0.521 18.444 1.00 87.38 103 SER A O 1
ATOM 805 N N . VAL A 1 104 ? -11.513 0.348 20.515 1.00 91.31 104 VAL A N 1
ATOM 806 C CA . VAL A 1 104 ? -10.275 1.104 20.281 1.00 91.31 104 VAL A CA 1
ATOM 807 C C . VAL A 1 104 ? -9.150 0.161 19.866 1.00 91.31 104 VAL A C 1
ATOM 809 O O . VAL A 1 104 ? -8.483 0.413 18.864 1.00 91.31 104 VAL A O 1
ATOM 812 N N . GLN A 1 105 ? -8.989 -0.966 20.564 1.00 90.06 105 GLN A N 1
ATOM 813 C CA . GLN A 1 105 ? -7.999 -1.981 20.209 1.00 90.06 105 GLN A CA 1
ATOM 814 C C . GLN A 1 105 ? -8.243 -2.540 18.802 1.00 90.06 105 GLN A C 1
ATOM 816 O O . GLN A 1 105 ? -7.316 -2.616 17.998 1.00 90.06 105 GLN A O 1
ATOM 821 N N . ARG A 1 106 ? -9.492 -2.887 18.464 1.00 93.25 106 ARG A N 1
ATOM 822 C CA . ARG A 1 106 ? -9.832 -3.401 17.130 1.00 93.25 106 ARG A CA 1
ATOM 823 C C . ARG A 1 106 ? -9.523 -2.382 16.034 1.00 93.25 106 ARG A C 1
ATOM 825 O O . ARG A 1 106 ? -8.971 -2.763 15.004 1.00 93.25 106 ARG A O 1
ATOM 832 N N . ILE A 1 107 ? -9.872 -1.112 16.249 1.00 94.69 107 ILE A N 1
ATOM 833 C CA . ILE A 1 107 ? -9.577 -0.024 15.306 1.00 94.69 107 ILE A CA 1
ATOM 834 C C . ILE A 1 107 ? -8.064 0.080 15.104 1.00 94.69 107 ILE A C 1
ATOM 836 O O . ILE A 1 107 ? -7.605 -0.008 13.963 1.00 94.69 107 ILE A O 1
ATOM 840 N N . TYR A 1 108 ? -7.296 0.143 16.194 1.00 95.50 108 TYR A N 1
ATOM 841 C CA . TYR A 1 108 ? -5.836 0.198 16.148 1.00 95.50 108 TYR A CA 1
ATOM 842 C C . TYR A 1 108 ? -5.233 -0.986 15.378 1.00 95.50 108 TYR A C 1
ATOM 844 O O . TYR A 1 108 ? -4.426 -0.798 14.471 1.00 95.50 108 TYR A O 1
ATOM 852 N N . GLU A 1 109 ? -5.668 -2.216 15.657 1.00 95.44 109 GLU A N 1
ATOM 853 C CA . GLU A 1 109 ? -5.187 -3.403 14.942 1.00 95.44 109 GLU A CA 1
ATOM 854 C C . GLU A 1 109 ? -5.489 -3.346 13.440 1.00 95.44 109 GLU A C 1
ATOM 856 O O . GLU A 1 109 ? -4.658 -3.741 12.614 1.00 95.44 109 GLU A O 1
ATOM 861 N N . THR A 1 110 ? -6.681 -2.875 13.061 1.00 96.88 110 THR A N 1
ATOM 862 C CA . THR A 1 110 ? -7.038 -2.723 11.644 1.00 96.88 110 THR A CA 1
ATOM 863 C C . THR A 1 110 ? -6.225 -1.631 10.956 1.00 96.88 110 THR A C 1
ATOM 865 O O . THR A 1 110 ? -5.802 -1.830 9.814 1.00 96.88 110 THR A O 1
ATOM 868 N N . GLU A 1 111 ? -5.947 -0.528 11.650 1.00 96.75 111 GLU A N 1
ATOM 869 C CA . GLU A 1 111 ? -5.123 0.575 11.159 1.00 96.75 111 GLU A CA 1
ATOM 870 C C . GLU A 1 111 ? -3.670 0.134 10.957 1.00 96.75 111 GLU A C 1
ATOM 872 O O . GLU A 1 111 ? -3.112 0.331 9.874 1.00 96.75 111 GLU A O 1
ATOM 877 N N . VAL A 1 112 ? -3.085 -0.564 11.936 1.00 97.25 112 VAL A N 1
ATOM 878 C CA . VAL A 1 112 ? -1.732 -1.131 11.834 1.00 97.25 112 VAL A CA 1
ATOM 879 C C . VAL A 1 112 ? -1.645 -2.101 10.656 1.00 97.25 112 VAL A C 1
ATOM 881 O O . VAL A 1 112 ? -0.768 -1.956 9.805 1.00 97.25 112 VAL A O 1
ATOM 884 N N . LYS A 1 113 ? -2.607 -3.024 10.512 1.00 96.81 113 LYS A N 1
ATOM 885 C CA . LYS A 1 113 ? -2.645 -3.962 9.372 1.00 96.81 113 LYS A CA 1
ATOM 886 C C . LYS A 1 113 ? -2.760 -3.247 8.025 1.00 96.81 113 LYS A C 1
ATOM 888 O O . LYS A 1 113 ? -2.195 -3.715 7.031 1.00 96.81 113 LYS A O 1
ATOM 893 N N . ALA A 1 114 ? -3.519 -2.156 7.948 1.00 97.00 114 ALA A N 1
ATOM 894 C CA . ALA A 1 114 ? -3.626 -1.354 6.733 1.00 97.00 114 ALA A CA 1
ATOM 895 C C . ALA A 1 114 ? -2.310 -0.616 6.429 1.00 97.00 114 ALA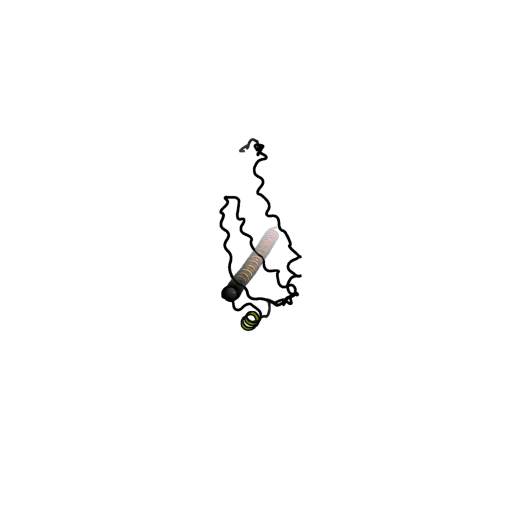 A C 1
ATOM 897 O O . ALA A 1 114 ? -1.833 -0.658 5.290 1.00 97.00 114 ALA A O 1
ATOM 898 N N . SER A 1 115 ? -1.691 -0.018 7.448 1.00 97.38 115 SER A N 1
ATOM 899 C CA . SER A 1 115 ? -0.391 0.652 7.356 1.00 97.38 115 SER A CA 1
ATOM 900 C C . SER A 1 115 ? 0.711 -0.308 6.900 1.00 97.38 115 SER A C 1
ATOM 902 O O . SER A 1 115 ? 1.429 -0.018 5.941 1.00 97.38 115 SER A O 1
ATOM 904 N N . ASP A 1 116 ? 0.771 -1.512 7.472 1.00 98.00 116 ASP A N 1
ATOM 905 C CA . ASP A 1 116 ? 1.744 -2.545 7.108 1.00 98.00 116 ASP A CA 1
ATOM 906 C C . ASP A 1 116 ? 1.622 -2.978 5.644 1.00 98.00 116 ASP A C 1
ATOM 908 O O . ASP A 1 116 ? 2.629 -3.139 4.944 1.00 98.00 116 ASP A O 1
ATOM 912 N N . LYS A 1 117 ? 0.391 -3.117 5.132 1.00 97.62 117 LYS A N 1
ATOM 913 C CA . LYS A 1 117 ? 0.155 -3.410 3.708 1.00 97.62 117 LYS A CA 1
ATOM 914 C C . LYS A 1 117 ? 0.718 -2.305 2.818 1.00 97.62 117 LYS A C 1
ATOM 916 O O . LYS A 1 117 ? 1.371 -2.604 1.815 1.00 97.62 117 LYS A O 1
ATOM 921 N N . THR A 1 118 ? 0.482 -1.045 3.174 1.00 97.38 118 THR A N 1
ATOM 922 C CA . THR A 1 118 ? 0.992 0.113 2.427 1.00 97.38 118 THR A CA 1
ATOM 923 C C . THR A 1 118 ? 2.513 0.189 2.497 1.00 97.38 118 THR A C 1
ATOM 925 O O . THR A 1 118 ? 3.161 0.304 1.457 1.00 97.38 118 THR A O 1
ATOM 928 N N . LYS A 1 119 ? 3.100 0.018 3.686 1.00 98.06 119 LYS A N 1
ATOM 929 C CA . LYS A 1 119 ? 4.552 -0.033 3.895 1.00 98.06 119 LYS A CA 1
ATOM 930 C C . LYS A 1 119 ? 5.200 -1.126 3.047 1.00 98.06 119 LYS A C 1
ATOM 932 O O . LYS A 1 119 ? 6.201 -0.868 2.385 1.00 98.06 119 LYS A O 1
ATOM 937 N N . LYS A 1 120 ? 4.608 -2.323 2.997 1.00 98.12 120 LYS A N 1
ATOM 938 C CA . LYS A 1 120 ? 5.109 -3.434 2.173 1.00 98.12 120 LYS A CA 1
ATOM 939 C C . LYS A 1 120 ? 5.070 -3.109 0.678 1.00 98.12 120 LYS A C 1
ATOM 941 O O . LYS A 1 120 ? 6.049 -3.362 -0.022 1.00 98.12 120 LYS A O 1
ATOM 946 N N . LYS A 1 121 ? 3.973 -2.517 0.186 1.00 97.81 121 LYS A N 1
ATOM 947 C CA . LYS A 1 121 ? 3.867 -2.064 -1.215 1.00 97.81 121 LYS A CA 1
ATOM 948 C C . LYS A 1 121 ? 4.904 -0.987 -1.537 1.00 97.81 121 LYS A C 1
ATOM 950 O O . LYS A 1 121 ? 5.566 -1.074 -2.567 1.00 97.81 121 LYS A O 1
ATOM 955 N N . MET A 1 122 ? 5.072 -0.015 -0.642 1.00 98.50 122 MET A N 1
ATOM 956 C CA . MET A 1 122 ? 6.047 1.063 -0.802 1.00 98.50 122 MET A CA 1
ATOM 957 C C . MET A 1 122 ? 7.483 0.529 -0.799 1.00 98.50 122 MET A C 1
ATOM 959 O O . MET A 1 122 ? 8.275 0.915 -1.654 1.00 98.50 122 MET A O 1
ATOM 963 N N . SER A 1 123 ? 7.801 -0.413 0.094 1.00 98.50 123 SER A N 1
ATOM 964 C CA . SER A 1 123 ? 9.103 -1.091 0.128 1.00 98.50 123 SER A CA 1
ATOM 965 C C . SER A 1 123 ? 9.398 -1.790 -1.198 1.00 98.50 123 SER A C 1
ATOM 967 O O . SER A 1 123 ? 10.449 -1.569 -1.787 1.00 98.50 123 SER A O 1
ATOM 969 N N . HIS A 1 124 ? 8.446 -2.572 -1.719 1.00 98.50 124 HIS A N 1
ATOM 970 C CA . HIS A 1 124 ? 8.623 -3.245 -3.006 1.00 98.50 124 HIS A CA 1
ATOM 971 C C . HIS A 1 124 ? 8.826 -2.244 -4.155 1.00 98.50 124 HIS A C 1
ATOM 973 O O . HIS A 1 124 ? 9.648 -2.471 -5.044 1.00 98.50 124 HIS A O 1
ATOM 979 N N . LEU A 1 125 ? 8.071 -1.142 -4.174 1.00 98.38 125 LEU A N 1
ATOM 980 C CA . LEU A 1 125 ? 8.239 -0.097 -5.184 1.00 98.38 125 LEU A CA 1
ATOM 981 C C . LEU A 1 125 ? 9.635 0.529 -5.100 1.00 98.38 125 LEU A C 1
ATOM 983 O O . LEU A 1 125 ? 10.299 0.669 -6.126 1.00 98.38 125 LEU A O 1
ATOM 987 N N . TYR A 1 126 ? 10.093 0.854 -3.892 1.00 98.62 126 TYR A N 1
ATOM 988 C CA . TYR A 1 126 ? 11.430 1.388 -3.659 1.00 98.62 126 TYR A CA 1
ATOM 989 C C . TYR A 1 126 ? 12.515 0.441 -4.185 1.00 98.62 126 TYR A C 1
ATOM 991 O O . TYR A 1 126 ? 13.374 0.865 -4.961 1.00 98.62 126 TYR A O 1
ATOM 999 N N . ASP A 1 127 ? 12.438 -0.847 -3.847 1.00 98.56 127 ASP A N 1
ATOM 1000 C CA . ASP A 1 127 ? 13.404 -1.850 -4.304 1.00 98.56 127 ASP A CA 1
ATOM 1001 C C . ASP A 1 127 ? 13.395 -1.991 -5.828 1.00 98.56 127 ASP A C 1
ATOM 1003 O O . ASP A 1 127 ? 14.451 -2.060 -6.467 1.00 98.56 127 ASP A O 1
ATOM 1007 N N . HIS A 1 128 ? 12.202 -1.979 -6.431 1.00 98.56 128 HIS A N 1
ATOM 1008 C CA . HIS A 1 128 ? 12.050 -2.025 -7.880 1.00 98.56 128 HIS A CA 1
ATOM 1009 C C . HIS A 1 128 ? 12.703 -0.817 -8.556 1.00 98.56 128 HIS A C 1
ATOM 1011 O O . HIS A 1 128 ? 13.492 -0.988 -9.489 1.00 98.56 128 HIS A O 1
ATOM 1017 N N . LEU A 1 129 ? 12.407 0.392 -8.074 1.00 98.56 129 LEU A N 1
ATOM 1018 C CA . LEU A 1 129 ? 12.954 1.634 -8.615 1.00 98.56 129 LEU A CA 1
ATOM 1019 C C . LEU A 1 129 ? 14.471 1.690 -8.447 1.00 98.56 129 LEU A C 1
ATOM 1021 O O . LEU A 1 129 ? 15.180 1.987 -9.409 1.00 98.56 129 LEU A O 1
ATOM 1025 N N . LYS A 1 130 ? 14.982 1.318 -7.271 1.00 98.56 130 LYS A N 1
ATOM 1026 C CA . LYS A 1 130 ? 16.420 1.236 -6.997 1.00 98.56 130 LYS A CA 1
ATOM 1027 C C . LYS A 1 130 ? 17.108 0.267 -7.955 1.00 98.56 130 LYS A C 1
ATOM 1029 O O . LYS A 1 130 ? 18.105 0.627 -8.582 1.00 98.56 130 LYS A O 1
ATOM 1034 N N . LYS A 1 131 ? 16.559 -0.941 -8.124 1.00 98.69 131 LYS A N 1
ATOM 1035 C CA . LYS A 1 131 ? 17.103 -1.943 -9.050 1.00 98.69 131 LYS A CA 1
ATOM 1036 C C . LYS A 1 131 ? 17.075 -1.443 -10.491 1.00 98.69 131 LYS A C 1
ATOM 1038 O O . LYS A 1 131 ? 18.085 -1.563 -11.185 1.00 98.69 131 LYS A O 1
ATOM 1043 N N . LYS A 1 132 ? 15.946 -0.891 -10.950 1.00 98.56 132 LYS A N 1
ATOM 1044 C CA . LYS A 1 132 ? 15.802 -0.357 -12.312 1.00 98.56 132 LYS A CA 1
ATOM 1045 C C . LYS A 1 132 ? 16.796 0.762 -12.580 1.00 98.56 132 LYS A C 1
ATOM 1047 O O . LYS A 1 132 ? 17.503 0.692 -13.579 1.00 98.56 132 LYS A O 1
ATOM 1052 N N . PHE A 1 133 ? 16.906 1.717 -11.660 1.00 98.75 133 PHE A N 1
ATOM 1053 C CA . PHE A 1 133 ? 17.854 2.817 -11.766 1.00 98.75 133 PHE A CA 1
ATOM 1054 C C . PHE A 1 133 ? 19.294 2.309 -11.869 1.00 98.75 133 PHE A C 1
ATOM 1056 O O . PHE A 1 133 ? 19.977 2.618 -12.842 1.00 98.75 133 PHE A O 1
ATOM 1063 N N . LEU A 1 134 ? 19.738 1.474 -10.923 1.00 98.56 134 LEU A N 1
ATOM 1064 C CA . LEU A 1 134 ? 21.103 0.936 -10.924 1.00 98.56 134 LEU A CA 1
ATOM 1065 C C . LEU A 1 134 ? 21.403 0.133 -12.196 1.00 98.56 134 LEU A C 1
ATOM 1067 O O . LEU A 1 134 ? 22.462 0.301 -12.797 1.00 98.56 134 LEU A O 1
ATOM 1071 N N . THR A 1 135 ? 20.454 -0.697 -12.639 1.00 98.56 135 THR A N 1
ATOM 1072 C CA . THR A 1 135 ? 20.604 -1.501 -13.862 1.00 98.56 135 THR A CA 1
ATOM 1073 C C . THR A 1 135 ? 20.738 -0.612 -15.096 1.00 98.56 135 THR A C 1
ATOM 1075 O O . THR A 1 135 ? 21.580 -0.868 -15.956 1.00 98.56 135 THR A O 1
ATOM 1078 N N . ASP A 1 136 ? 19.943 0.453 -15.189 1.00 98.56 136 ASP A N 1
ATOM 1079 C CA . ASP A 1 136 ? 20.007 1.383 -16.313 1.00 98.56 136 ASP A CA 1
ATOM 1080 C C . ASP A 1 136 ? 21.295 2.201 -16.328 1.00 98.56 136 ASP A C 1
ATOM 1082 O O . ASP A 1 136 ? 21.883 2.366 -17.399 1.00 98.56 136 ASP A O 1
ATOM 1086 N N . GLN A 1 137 ? 21.765 2.664 -15.166 1.00 98.31 137 GLN A N 1
ATOM 1087 C CA . GLN A 1 137 ? 23.051 3.358 -15.073 1.00 98.31 137 GLN A CA 1
ATOM 1088 C C . GLN A 1 137 ? 24.202 2.443 -15.495 1.00 98.31 137 GLN A C 1
ATOM 1090 O O . GLN A 1 137 ? 25.019 2.832 -16.329 1.00 98.31 137 GLN A O 1
ATOM 1095 N N . LEU A 1 138 ? 24.228 1.200 -15.005 1.00 98.25 138 LEU A N 1
ATOM 1096 C CA . LEU A 1 138 ? 25.266 0.237 -15.373 1.00 98.25 138 LEU A CA 1
ATOM 1097 C C . LEU A 1 138 ? 25.234 -0.087 -16.873 1.00 98.25 138 LEU A C 1
ATOM 1099 O O . LEU A 1 138 ? 26.274 -0.138 -17.529 1.00 98.25 138 LEU A O 1
ATOM 1103 N N . ARG A 1 139 ? 24.035 -0.243 -17.439 1.00 98.38 139 ARG A N 1
ATOM 1104 C CA . ARG A 1 139 ? 23.837 -0.499 -18.869 1.00 98.38 139 ARG A CA 1
ATOM 1105 C C . ARG A 1 139 ? 24.308 0.670 -19.739 1.00 98.38 139 ARG A C 1
ATOM 1107 O O . ARG A 1 139 ? 24.920 0.435 -20.780 1.00 98.38 139 ARG A O 1
ATOM 1114 N N . LYS A 1 140 ? 24.038 1.915 -19.332 1.00 98.25 140 LYS A N 1
ATOM 1115 C CA . LYS A 1 140 ? 24.542 3.116 -20.023 1.00 98.25 140 LYS A CA 1
ATOM 1116 C C . LYS A 1 140 ? 26.063 3.203 -19.940 1.00 98.25 140 LYS A C 1
ATOM 1118 O O . LYS A 1 140 ? 26.706 3.374 -20.969 1.00 98.25 140 LYS A O 1
ATOM 1123 N N . LEU A 1 141 ? 26.629 2.989 -18.752 1.00 98.19 141 LEU A N 1
ATOM 1124 C CA . LEU A 1 141 ? 28.076 2.998 -18.548 1.00 98.19 141 LEU A CA 1
ATOM 1125 C C . LEU A 1 141 ? 28.785 1.944 -19.411 1.00 98.19 141 LEU A C 1
ATOM 1127 O O . LEU A 1 141 ? 29.820 2.236 -20.005 1.00 98.19 141 LEU A O 1
ATOM 1131 N N . GLY A 1 142 ? 28.218 0.739 -19.513 1.00 97.88 142 GLY A N 1
ATOM 1132 C CA . GLY A 1 142 ? 28.742 -0.317 -20.381 1.00 97.88 142 GLY A CA 1
ATOM 1133 C C . GLY A 1 142 ? 28.757 0.087 -21.857 1.00 97.88 142 GLY A C 1
ATOM 1134 O O . GLY A 1 142 ? 29.766 -0.108 -22.530 1.00 97.88 142 GLY A O 1
ATOM 1135 N N . ARG A 1 143 ? 27.679 0.715 -22.348 1.00 97.56 143 ARG A N 1
ATOM 1136 C CA . ARG A 1 143 ? 27.629 1.235 -23.726 1.00 97.56 143 ARG A CA 1
ATOM 1137 C C . ARG A 1 143 ? 28.673 2.313 -23.975 1.00 97.56 143 ARG A C 1
ATOM 1139 O O . ARG A 1 143 ? 29.411 2.211 -24.944 1.00 97.56 143 ARG A O 1
ATOM 1146 N N . TRP A 1 144 ? 28.778 3.288 -23.076 1.00 98.12 144 TRP A N 1
ATOM 1147 C CA . TRP A 1 144 ? 29.757 4.365 -23.213 1.00 98.12 144 TRP A CA 1
ATOM 1148 C C . TRP A 1 144 ? 31.192 3.845 -23.221 1.00 98.12 144 TRP A C 1
ATOM 1150 O O . TRP A 1 144 ? 31.983 4.289 -24.044 1.00 98.12 144 TRP A O 1
ATOM 1160 N N . ARG A 1 145 ? 31.521 2.860 -22.371 1.00 97.19 145 ARG A N 1
ATOM 1161 C CA . ARG A 1 145 ? 32.844 2.211 -22.388 1.00 97.19 145 ARG A CA 1
ATOM 1162 C C . ARG A 1 145 ? 33.130 1.507 -23.715 1.00 97.19 145 ARG A C 1
ATOM 1164 O O . ARG A 1 145 ? 34.241 1.604 -24.232 1.00 97.19 145 ARG A O 1
ATOM 1171 N N . GLN A 1 146 ? 32.136 0.811 -24.265 1.00 97.00 146 GLN A N 1
ATOM 1172 C CA . GLN A 1 146 ? 32.283 0.124 -25.546 1.00 97.00 146 GLN A CA 1
ATOM 1173 C C . GLN A 1 146 ? 32.483 1.117 -26.698 1.00 97.00 146 GLN A C 1
ATOM 1175 O O . GLN A 1 146 ? 33.380 0.936 -27.518 1.00 97.00 146 GLN A O 1
ATOM 1180 N N . GLU A 1 147 ? 31.675 2.176 -26.746 1.00 96.94 147 GLU A N 1
ATOM 1181 C CA . GLU A 1 147 ? 31.796 3.241 -27.746 1.00 96.94 147 GLU A CA 1
ATOM 1182 C C . GLU A 1 147 ? 33.142 3.961 -27.631 1.00 96.94 147 GLU A C 1
ATOM 1184 O O . GLU A 1 147 ? 33.813 4.148 -28.645 1.00 96.94 147 GLU A O 1
ATOM 1189 N N . SER A 1 148 ? 33.595 4.280 -26.411 1.00 96.38 148 SER A N 1
ATOM 1190 C CA . SER A 1 148 ? 34.900 4.916 -26.204 1.00 96.38 148 SER A CA 1
ATOM 1191 C C . SER A 1 148 ? 36.055 4.034 -26.678 1.00 96.38 148 SER A C 1
ATOM 1193 O O . SER A 1 148 ? 36.965 4.530 -27.335 1.00 96.38 148 SER A O 1
ATOM 1195 N N . MET A 1 149 ? 36.003 2.721 -26.407 1.00 96.25 149 MET A N 1
ATOM 1196 C CA . MET A 1 149 ? 37.010 1.780 -26.914 1.00 96.25 149 MET A CA 1
ATOM 1197 C C . MET A 1 149 ? 37.011 1.718 -28.441 1.00 96.25 149 MET A C 1
ATOM 1199 O O . MET A 1 149 ? 38.078 1.720 -29.047 1.00 96.25 149 MET A O 1
ATOM 1203 N N . ASN A 1 150 ? 35.832 1.672 -29.064 1.00 95.44 150 ASN A N 1
ATOM 1204 C CA . ASN A 1 150 ? 35.715 1.605 -30.519 1.00 95.44 150 ASN A CA 1
ATOM 1205 C C . ASN A 1 150 ? 36.290 2.864 -31.191 1.00 95.44 150 ASN A C 1
ATOM 1207 O O . ASN A 1 150 ? 37.053 2.765 -32.150 1.00 95.44 150 ASN A O 1
ATOM 1211 N N . ILE A 1 151 ? 35.984 4.047 -30.646 1.00 95.88 151 ILE A N 1
ATOM 1212 C CA . ILE A 1 151 ? 36.544 5.318 -31.126 1.00 95.88 151 ILE A CA 1
ATOM 1213 C C . ILE A 1 151 ? 38.067 5.320 -30.980 1.00 95.88 151 ILE A C 1
ATOM 1215 O O . ILE A 1 151 ? 38.766 5.704 -31.913 1.00 95.88 151 ILE A O 1
ATOM 1219 N N . GLN A 1 152 ? 38.593 4.860 -29.845 1.00 95.06 152 GLN A N 1
ATOM 1220 C CA . GLN A 1 152 ? 40.036 4.829 -29.625 1.00 95.06 152 GLN A CA 1
ATOM 1221 C C . GLN A 1 152 ? 40.748 3.885 -30.601 1.00 95.06 152 GLN A C 1
ATOM 1223 O O . GLN A 1 152 ? 41.717 4.288 -31.233 1.00 95.06 152 GLN A O 1
ATOM 1228 N N . GLN A 1 153 ? 40.200 2.689 -30.832 1.00 95.38 153 GLN A N 1
ATOM 1229 C CA . GLN A 1 153 ? 40.713 1.769 -31.852 1.00 95.38 153 GLN A CA 1
ATOM 1230 C C . GLN A 1 153 ? 40.665 2.360 -33.265 1.00 95.38 153 GLN A C 1
ATOM 1232 O O . GLN A 1 153 ? 41.539 2.080 -34.080 1.00 95.38 153 GLN A O 1
ATOM 1237 N N . TYR A 1 154 ? 39.632 3.139 -33.587 1.00 95.81 154 TYR A N 1
ATOM 1238 C CA . TYR A 1 154 ? 39.542 3.832 -34.869 1.00 95.81 154 TYR A CA 1
ATOM 1239 C C . TYR A 1 154 ? 40.633 4.903 -35.010 1.00 95.81 154 TYR A C 1
ATOM 1241 O O . TYR A 1 154 ? 41.295 4.960 -36.043 1.00 95.81 154 TYR A O 1
ATOM 1249 N N . LEU A 1 155 ? 40.862 5.704 -33.965 1.00 95.56 155 LEU A N 1
ATOM 1250 C CA . LEU A 1 155 ? 41.923 6.714 -33.945 1.00 95.56 155 LEU A CA 1
ATOM 1251 C C . LEU A 1 155 ? 43.319 6.086 -34.052 1.00 95.56 155 LEU A C 1
ATOM 1253 O O . LEU A 1 155 ? 44.147 6.587 -34.809 1.00 95.56 155 LEU A O 1
ATOM 1257 N N . ASP A 1 156 ? 43.556 4.970 -33.362 1.00 95.62 156 ASP A N 1
ATOM 1258 C CA . ASP A 1 156 ? 44.830 4.242 -33.405 1.00 95.62 156 ASP A CA 1
ATOM 1259 C C . ASP A 1 156 ? 45.122 3.637 -34.788 1.00 95.62 156 ASP A C 1
ATOM 1261 O O . ASP A 1 156 ? 46.279 3.443 -35.131 1.00 95.62 156 ASP A O 1
ATOM 1265 N N . LYS A 1 157 ? 44.093 3.353 -35.599 1.00 94.25 157 LYS A N 1
ATOM 1266 C CA . LYS A 1 157 ? 44.254 2.863 -36.982 1.00 94.25 157 LYS A CA 1
ATOM 1267 C C . LYS A 1 157 ? 44.581 3.961 -37.994 1.00 94.25 157 LYS A C 1
ATOM 1269 O O . LYS A 1 157 ? 45.020 3.644 -39.095 1.00 94.25 157 LYS A O 1
ATOM 1274 N N . ILE A 1 158 ? 44.271 5.216 -37.671 1.00 93.62 158 ILE A N 1
ATOM 1275 C CA . ILE A 1 158 ? 44.493 6.375 -38.553 1.00 93.62 158 ILE A CA 1
ATOM 1276 C C . ILE A 1 158 ? 45.850 7.032 -38.277 1.00 93.62 158 ILE A C 1
ATOM 1278 O O . ILE A 1 158 ? 46.360 7.759 -39.129 1.00 93.62 158 ILE A O 1
ATOM 1282 N N . ARG A 1 159 ? 46.415 6.794 -37.092 1.00 80.38 159 ARG A N 1
ATOM 1283 C CA . ARG A 1 159 ? 47.757 7.224 -36.702 1.00 80.38 159 ARG A CA 1
ATOM 1284 C C . ARG A 1 159 ? 48.822 6.278 -37.248 1.00 80.38 159 ARG A C 1
ATOM 1286 O O . ARG A 1 159 ? 49.894 6.808 -37.610 1.00 80.38 159 ARG A O 1
#